Protein AF-A0A2H1KGL6-F1 (afdb_monomer_lite)

Sequence (116 aa):
MTEQPGESVKRATKVSHEAKALSEAQLSRTHPSDIPPLAHEIAATLDSLKQVTAQLSWWHSRAVNGSDYAPDEGANLGIEDAAAQLLAASRFVSAARDAVAAAETATRTVRWKRRH

Radius of gyration: 19.2 Å; chains: 1; bounding box: 35×25×65 Å

Foldseek 3Di:
DDDDPCPVVVVVVVVVVVVVVVVPDPCVPDDLVCLLVVLVVLLVVLLVLLVVLQVQLVVLVVCVVVNPHHDDPPCNVVSNVSSVVSNVSSVVSNVVSVVSVVVSVVSVVDDDDDDD

pLDDT: mean 89.16, std 10.55, range [37.84, 98.19]

Structure (mmCIF, N/CA/C/O backbone):
data_AF-A0A2H1KGL6-F1
#
_entry.id   AF-A0A2H1KGL6-F1
#
loop_
_atom_site.group_PDB
_atom_site.id
_atom_site.type_symbol
_atom_site.label_atom_id
_atom_site.label_alt_id
_atom_site.label_comp_id
_atom_site.label_asym_id
_atom_site.label_entity_id
_atom_site.label_seq_id
_atom_site.pdbx_PDB_ins_code
_atom_site.Cartn_x
_atom_site.Cartn_y
_atom_site.Cartn_z
_atom_site.occupancy
_atom_site.B_iso_or_equiv
_atom_site.auth_seq_id
_atom_site.auth_comp_id
_atom_site.auth_asym_id
_atom_site.auth_atom_id
_atom_site.pdbx_PDB_model_num
ATOM 1 N N . MET A 1 1 ? -10.974 11.631 -20.481 1.00 37.84 1 MET A N 1
ATOM 2 C CA . MET A 1 1 ? -10.186 12.725 -19.879 1.00 37.84 1 MET A CA 1
ATOM 3 C C . MET A 1 1 ? -8.769 12.209 -19.741 1.00 37.84 1 MET A C 1
ATOM 5 O O . MET A 1 1 ? -8.550 11.318 -18.935 1.00 37.84 1 MET A O 1
ATOM 9 N N . THR A 1 2 ? -7.853 12.644 -20.598 1.00 52.22 2 THR A N 1
ATOM 10 C CA . THR A 1 2 ? -6.423 12.340 -20.472 1.00 52.22 2 THR A CA 1
ATOM 11 C C . THR A 1 2 ? -5.861 13.230 -19.361 1.00 52.22 2 THR A C 1
ATOM 13 O O . THR A 1 2 ? -5.957 14.452 -19.469 1.00 52.22 2 THR A O 1
ATOM 16 N N . GLU A 1 3 ? -5.374 12.636 -18.263 1.00 57.69 3 GLU A N 1
ATOM 17 C CA . GLU A 1 3 ? -4.677 13.369 -17.190 1.00 57.69 3 GLU A CA 1
ATOM 18 C C . GLU A 1 3 ? -3.543 14.209 -17.792 1.00 57.69 3 GLU A C 1
ATOM 20 O O . GLU A 1 3 ? -2.833 13.758 -18.696 1.00 57.69 3 GLU A O 1
ATOM 25 N N . GLN A 1 4 ? -3.365 15.439 -17.305 1.00 61.53 4 GLN A N 1
ATOM 26 C CA . GLN A 1 4 ? -2.243 16.262 -17.749 1.00 61.53 4 GLN A CA 1
ATOM 27 C C . GLN A 1 4 ? -0.919 15.671 -17.232 1.00 61.53 4 GLN A C 1
ATOM 29 O O . GLN A 1 4 ? -0.867 15.216 -16.083 1.00 61.53 4 GLN A O 1
ATOM 34 N N . PRO A 1 5 ? 0.173 15.719 -18.023 1.00 61.78 5 PRO A N 1
ATOM 35 C CA . PRO A 1 5 ? 1.490 15.273 -17.577 1.00 61.78 5 PRO A CA 1
ATOM 36 C C . PRO A 1 5 ? 1.852 15.891 -16.216 1.00 61.78 5 PRO A C 1
ATOM 38 O O . PRO A 1 5 ? 1.870 17.111 -16.055 1.00 61.78 5 PRO A O 1
ATOM 41 N N . GLY A 1 6 ? 2.105 15.042 -15.217 1.00 77.50 6 GLY A N 1
ATOM 42 C CA . GLY A 1 6 ? 2.475 15.452 -13.857 1.00 77.50 6 GLY A CA 1
ATOM 43 C C . GLY A 1 6 ? 1.321 15.601 -12.855 1.00 77.50 6 GLY A C 1
ATOM 44 O O . GLY A 1 6 ? 1.586 15.818 -11.671 1.00 77.50 6 GLY A O 1
ATOM 45 N N . GLU A 1 7 ? 0.057 15.449 -13.260 1.00 88.19 7 GLU A N 1
ATOM 46 C CA . GLU A 1 7 ? -1.075 15.452 -12.321 1.00 88.19 7 GLU A CA 1
ATOM 47 C C . GLU A 1 7 ? -1.020 14.254 -11.358 1.00 88.19 7 GLU A C 1
ATOM 49 O O . GLU A 1 7 ? -1.131 14.431 -10.140 1.00 88.19 7 GLU A O 1
ATOM 54 N N . SER A 1 8 ? -0.741 13.056 -11.875 1.00 88.75 8 SER A N 1
ATOM 55 C CA . SER A 1 8 ? -0.628 11.830 -11.077 1.00 88.75 8 SER A CA 1
ATOM 56 C C . SER A 1 8 ? 0.539 11.909 -10.078 1.00 88.75 8 SER A C 1
ATOM 58 O O . SER A 1 8 ? 0.403 11.488 -8.930 1.00 88.75 8 SER A O 1
ATOM 60 N N . VAL A 1 9 ? 1.654 12.552 -10.456 1.00 92.25 9 VAL A N 1
ATOM 61 C CA . VAL A 1 9 ? 2.789 12.813 -9.547 1.00 92.25 9 VAL A CA 1
ATOM 62 C C . VAL A 1 9 ? 2.374 13.752 -8.414 1.00 92.25 9 VAL A C 1
ATOM 64 O O . VAL A 1 9 ? 2.617 13.443 -7.250 1.00 92.25 9 VAL A O 1
ATOM 67 N N . LYS A 1 10 ? 1.678 14.858 -8.714 1.00 93.88 10 LYS A N 1
ATOM 68 C CA . LYS A 1 10 ? 1.163 15.776 -7.679 1.00 93.88 10 LYS A CA 1
ATOM 69 C C . LYS A 1 10 ? 0.220 15.065 -6.704 1.00 93.88 10 LYS A C 1
ATOM 71 O O . LYS A 1 10 ? 0.261 15.345 -5.506 1.00 93.88 10 LYS A O 1
ATOM 76 N N . ARG A 1 11 ? -0.627 14.153 -7.194 1.00 93.75 11 ARG A N 1
ATOM 77 C CA . ARG A 1 11 ? -1.505 13.322 -6.351 1.00 93.75 11 ARG A CA 1
ATOM 78 C C . ARG A 1 11 ? -0.687 12.395 -5.449 1.00 93.75 11 ARG A C 1
ATOM 80 O O . ARG A 1 11 ? -0.924 12.384 -4.245 1.00 93.75 11 ARG A O 1
ATOM 87 N N . ALA A 1 12 ? 0.313 11.703 -5.995 1.00 93.12 12 ALA A N 1
ATOM 88 C CA . ALA A 1 12 ? 1.206 10.841 -5.219 1.00 93.12 12 ALA A CA 1
ATOM 89 C C . ALA A 1 12 ? 1.967 11.615 -4.127 1.00 93.12 12 ALA A C 1
ATOM 91 O O . ALA A 1 12 ? 2.046 11.154 -2.989 1.00 93.12 12 ALA A O 1
ATOM 92 N N . THR A 1 13 ? 2.452 12.828 -4.423 1.00 94.38 13 THR A N 1
ATOM 93 C CA . THR A 1 13 ? 3.091 13.702 -3.424 1.00 94.38 13 THR A CA 1
ATOM 94 C C . THR A 1 13 ? 2.151 14.029 -2.265 1.00 94.38 13 THR A C 1
ATOM 96 O O . THR A 1 13 ? 2.566 13.964 -1.110 1.00 94.38 13 THR A O 1
ATOM 99 N N . LYS A 1 14 ? 0.879 14.339 -2.546 1.00 95.38 14 LYS A N 1
ATOM 100 C CA . LYS A 1 14 ? -0.118 14.598 -1.496 1.00 95.38 14 LYS A CA 1
ATOM 101 C C . LYS A 1 14 ? -0.365 13.364 -0.632 1.00 95.38 14 LYS A C 1
ATOM 103 O O . LYS A 1 14 ? -0.342 13.479 0.586 1.00 95.38 14 LYS A O 1
ATOM 108 N N . VAL A 1 15 ? -0.527 12.187 -1.240 1.00 94.38 15 VAL A N 1
ATOM 109 C CA . VAL A 1 15 ? -0.688 10.926 -0.493 1.00 94.38 15 VAL A CA 1
ATOM 110 C C . VAL A 1 15 ? 0.513 10.679 0.419 1.00 94.38 15 VAL A C 1
ATOM 112 O O . VAL A 1 15 ? 0.339 10.376 1.595 1.00 94.38 15 VAL A O 1
ATOM 115 N N . SER A 1 16 ? 1.734 10.868 -0.091 1.00 95.00 16 SER A N 1
ATOM 116 C CA . SER A 1 16 ? 2.951 10.726 0.714 1.00 95.00 16 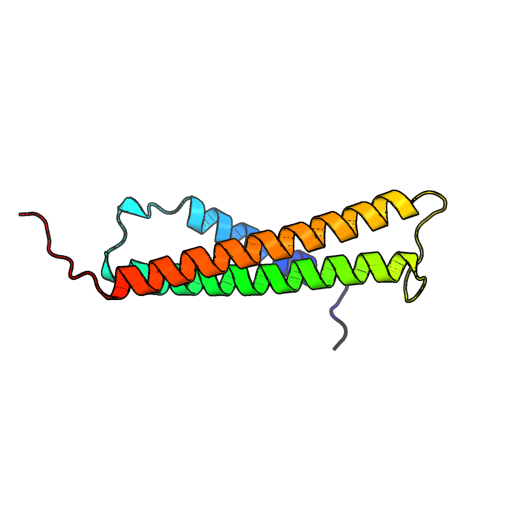SER A CA 1
ATOM 117 C C . SER A 1 16 ? 3.008 11.720 1.876 1.00 95.00 16 SER A C 1
ATOM 119 O O . SER A 1 16 ? 3.492 11.359 2.947 1.00 95.00 16 SER A O 1
ATOM 121 N N . HIS A 1 17 ? 2.544 12.955 1.676 1.00 96.44 17 HIS A N 1
ATOM 122 C CA . HIS A 1 17 ? 2.502 13.977 2.718 1.00 96.44 17 HIS A CA 1
ATOM 123 C C . HIS A 1 17 ? 1.529 13.598 3.842 1.00 96.44 17 HIS A C 1
ATOM 125 O O . HIS A 1 17 ? 1.921 13.588 5.007 1.00 96.44 17 HIS A O 1
ATOM 131 N N . GLU A 1 18 ? 0.298 13.212 3.501 1.00 95.75 18 GLU A N 1
ATOM 132 C CA . GLU A 1 18 ? -0.709 12.815 4.492 1.00 95.75 18 GLU A CA 1
ATOM 133 C C . GLU A 1 18 ? -0.320 11.527 5.227 1.00 95.75 18 GLU A C 1
ATOM 135 O O . GLU A 1 18 ? -0.453 11.442 6.446 1.00 95.75 18 GLU A O 1
ATOM 140 N N . ALA A 1 19 ? 0.240 10.539 4.519 1.00 93.88 19 ALA A N 1
ATOM 141 C CA . ALA A 1 19 ? 0.744 9.317 5.144 1.00 93.88 19 ALA A CA 1
ATOM 142 C C . ALA A 1 19 ? 1.870 9.616 6.147 1.00 93.88 19 ALA A C 1
ATOM 144 O O . ALA A 1 19 ? 1.903 9.037 7.234 1.00 93.88 19 ALA A O 1
ATOM 145 N N . LYS A 1 20 ? 2.766 10.555 5.812 1.00 94.81 20 LYS A N 1
ATOM 146 C CA . LYS A 1 20 ? 3.814 11.014 6.726 1.00 94.81 20 LYS A CA 1
ATOM 147 C C . LYS A 1 20 ? 3.214 11.702 7.951 1.00 94.81 20 LYS A C 1
ATOM 149 O O . LYS A 1 20 ? 3.554 11.320 9.068 1.00 94.81 20 LYS A O 1
ATOM 154 N N . ALA A 1 21 ? 2.291 12.642 7.755 1.00 95.00 21 ALA A N 1
ATOM 155 C CA . ALA A 1 21 ? 1.614 13.325 8.855 1.00 95.00 21 ALA A CA 1
ATOM 156 C C . ALA A 1 21 ? 0.902 12.332 9.792 1.00 95.00 21 ALA A C 1
ATOM 158 O O . ALA A 1 21 ? 1.012 12.442 11.012 1.00 95.00 21 ALA A O 1
ATOM 159 N N . LEU A 1 22 ? 0.241 11.310 9.235 1.00 92.94 22 LEU A N 1
ATOM 160 C CA . LEU A 1 22 ? -0.388 10.246 10.018 1.00 92.94 22 LEU A CA 1
ATOM 161 C C . LEU A 1 22 ? 0.639 9.392 10.776 1.00 92.94 22 LEU A C 1
ATOM 163 O O . LEU A 1 22 ? 0.396 9.029 11.924 1.00 92.94 22 LEU A O 1
ATOM 167 N N . SER A 1 23 ? 1.791 9.087 10.172 1.00 92.38 23 SER A N 1
ATOM 168 C CA . SER A 1 23 ? 2.861 8.321 10.831 1.00 92.38 23 SER A CA 1
ATOM 169 C C . SER A 1 23 ? 3.499 9.063 12.012 1.00 92.38 23 SER A C 1
ATOM 171 O O . SER A 1 23 ? 3.957 8.436 12.965 1.00 92.38 23 SER A O 1
ATOM 173 N N . GLU A 1 24 ? 3.495 10.396 11.964 1.00 92.62 24 GLU A N 1
ATOM 174 C CA . GLU A 1 24 ? 3.989 11.278 13.025 1.00 92.62 24 GLU A CA 1
ATOM 175 C C . GLU A 1 24 ? 2.909 11.576 14.084 1.00 92.62 24 GLU A C 1
ATOM 177 O O . GLU A 1 24 ? 3.210 12.115 15.154 1.00 92.62 24 GLU A O 1
ATOM 182 N N . ALA A 1 25 ? 1.650 11.202 13.827 1.00 90.12 25 ALA A N 1
ATOM 183 C CA . ALA A 1 25 ? 0.558 11.381 14.771 1.00 90.12 25 ALA A CA 1
ATOM 184 C C . ALA A 1 25 ? 0.736 10.481 16.005 1.00 90.12 25 ALA A C 1
ATOM 186 O O . ALA A 1 25 ? 1.095 9.305 15.921 1.00 90.12 25 ALA A O 1
ATOM 187 N N . GLN A 1 26 ? 0.427 11.013 17.190 1.00 84.06 26 GLN A N 1
ATOM 188 C CA . GLN A 1 26 ? 0.571 10.275 18.445 1.00 84.06 26 GLN A CA 1
ATOM 189 C C . GLN A 1 26 ? -0.612 9.323 18.690 1.00 84.06 26 GLN A C 1
ATOM 191 O O . GLN A 1 26 ? -1.428 9.535 19.588 1.00 84.06 26 GLN A O 1
ATOM 196 N N . LEU A 1 27 ? -0.680 8.244 17.903 1.00 85.81 27 LEU A N 1
ATOM 197 C CA . LEU A 1 27 ? -1.788 7.277 17.910 1.00 85.81 27 LEU A CA 1
ATOM 198 C C . LEU A 1 27 ? -1.993 6.560 19.256 1.00 85.81 27 LEU A C 1
ATOM 200 O O . LEU A 1 27 ? -3.071 6.042 19.531 1.00 85.81 27 LEU A O 1
ATOM 204 N N . SER A 1 28 ? -0.995 6.574 20.146 1.00 83.75 28 SER A N 1
ATOM 205 C CA . SER A 1 28 ? -1.120 6.050 21.514 1.00 83.75 28 SER A CA 1
ATOM 206 C C . SER A 1 28 ? -2.109 6.826 22.392 1.00 83.75 28 SER A C 1
ATOM 208 O O . SER A 1 28 ? -2.508 6.332 23.445 1.00 83.75 28 SER A O 1
ATOM 210 N N . ARG A 1 29 ? -2.502 8.036 21.978 1.00 83.88 29 ARG A N 1
ATOM 211 C CA . ARG A 1 29 ? -3.500 8.876 22.658 1.00 83.88 29 ARG A CA 1
ATOM 212 C C . ARG A 1 29 ? -4.868 8.852 21.974 1.00 83.88 29 ARG A C 1
ATOM 214 O O . ARG A 1 29 ? -5.782 9.523 22.449 1.00 83.88 29 ARG A O 1
ATOM 221 N N . THR A 1 30 ? -5.013 8.106 20.881 1.00 87.81 30 THR A N 1
ATOM 222 C CA . THR A 1 30 ? -6.271 7.996 20.141 1.00 87.81 30 THR A CA 1
ATOM 223 C C . THR A 1 30 ? -7.333 7.317 20.999 1.00 87.81 30 THR A C 1
ATOM 225 O O . THR A 1 30 ? -7.062 6.329 21.688 1.00 87.81 30 THR A O 1
ATOM 228 N N . HIS A 1 31 ? -8.556 7.850 20.978 1.00 88.75 31 HIS A N 1
ATOM 229 C CA . HIS A 1 31 ? -9.649 7.236 21.714 1.00 88.75 31 HIS A CA 1
ATOM 230 C C . HIS A 1 31 ? -9.979 5.867 21.088 1.00 88.75 31 HIS A C 1
ATOM 232 O O . HIS A 1 31 ? -10.031 5.758 19.863 1.00 88.75 31 HIS A O 1
ATOM 238 N N . PRO A 1 32 ? -10.237 4.805 21.876 1.00 89.31 32 PRO A N 1
ATOM 239 C CA . PRO A 1 32 ? -10.450 3.471 21.314 1.00 89.31 32 PRO A CA 1
ATOM 240 C C . PRO A 1 32 ? -11.594 3.362 20.290 1.00 89.31 32 PRO A C 1
ATOM 242 O O . PRO A 1 32 ? -11.553 2.481 19.435 1.00 89.31 32 PRO A O 1
ATOM 245 N N . SER A 1 33 ? -12.597 4.250 20.347 1.00 88.38 33 SER A N 1
ATOM 246 C CA . SER A 1 33 ? -13.682 4.313 19.348 1.00 88.38 33 SER A CA 1
ATOM 247 C C . SER A 1 33 ? -13.217 4.708 17.951 1.00 88.38 33 SER A C 1
ATOM 249 O O . SER A 1 33 ? -13.902 4.394 16.983 1.00 88.38 33 SER A O 1
ATOM 251 N N . ASP A 1 34 ? -12.081 5.391 17.847 1.00 90.25 34 ASP A N 1
ATOM 252 C CA . ASP A 1 34 ? -11.592 5.956 16.590 1.00 90.25 34 ASP A CA 1
ATOM 253 C C . ASP A 1 34 ? -10.677 4.962 15.860 1.00 90.25 34 ASP A C 1
ATOM 255 O O . ASP A 1 34 ? -10.365 5.141 14.684 1.00 90.25 34 ASP A O 1
ATOM 259 N N . ILE A 1 35 ? -10.284 3.872 16.533 1.00 90.50 35 ILE A N 1
ATOM 260 C CA . ILE A 1 35 ? -9.402 2.841 15.980 1.00 90.50 35 ILE A CA 1
ATOM 261 C C . ILE A 1 35 ? -10.060 2.067 14.827 1.00 90.50 35 ILE A C 1
ATOM 263 O O . ILE A 1 35 ? -9.399 1.925 13.798 1.00 90.50 35 ILE A O 1
ATOM 267 N N . PRO A 1 36 ? -11.322 1.586 14.911 1.00 91.50 36 PRO A N 1
ATOM 268 C CA . PRO A 1 36 ? -11.933 0.895 13.776 1.00 91.50 36 PRO A CA 1
ATOM 269 C C . PRO A 1 36 ? -12.098 1.785 12.529 1.00 91.50 36 PRO A C 1
ATOM 271 O O . PRO A 1 36 ? -11.702 1.333 11.457 1.00 91.50 36 PRO A O 1
ATOM 274 N N . PRO A 1 37 ? -12.588 3.043 12.621 1.00 92.50 37 PRO A N 1
ATOM 275 C CA . PRO A 1 37 ? -12.584 3.963 11.481 1.00 92.50 37 PRO A CA 1
ATOM 276 C C . PRO A 1 37 ? -11.183 4.219 10.914 1.00 92.50 37 PRO A C 1
ATOM 278 O O . PRO A 1 37 ? -11.001 4.196 9.702 1.00 92.50 37 PRO A O 1
ATOM 281 N N . LEU A 1 38 ? -10.170 4.399 11.768 1.00 93.19 38 LEU A N 1
ATOM 282 C CA . LEU A 1 38 ? -8.792 4.582 11.310 1.00 93.19 38 LEU A CA 1
ATOM 283 C C . LEU A 1 38 ? -8.272 3.350 10.549 1.00 93.19 38 LEU A C 1
ATOM 285 O O . LEU A 1 38 ? -7.674 3.487 9.484 1.00 93.19 38 LEU A O 1
ATOM 289 N N . ALA A 1 39 ? -8.517 2.144 11.068 1.00 94.38 39 ALA A N 1
ATOM 290 C CA . ALA A 1 39 ? -8.140 0.901 10.399 1.00 94.38 39 ALA A CA 1
ATOM 291 C C . ALA A 1 39 ? -8.864 0.737 9.050 1.00 94.38 39 ALA A C 1
ATOM 293 O O . ALA A 1 39 ? -8.241 0.320 8.074 1.00 94.38 39 ALA A O 1
ATOM 294 N N . HIS A 1 40 ? -10.139 1.129 8.977 1.00 95.38 40 HIS A N 1
ATOM 295 C CA . HIS A 1 40 ? -10.916 1.128 7.740 1.0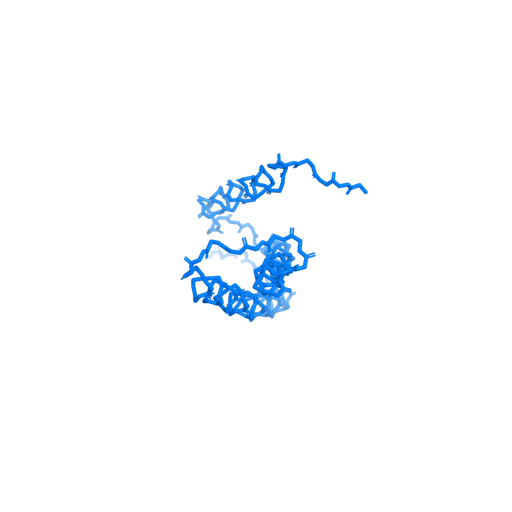0 95.38 40 HIS A CA 1
ATOM 296 C C . HIS A 1 40 ? -10.269 1.994 6.648 1.00 95.38 40 HIS A C 1
ATOM 298 O O . HIS A 1 40 ? -10.019 1.518 5.539 1.00 95.38 40 HIS A O 1
ATOM 304 N N . GLU A 1 41 ? -9.934 3.245 6.976 1.00 96.06 41 GLU A N 1
ATOM 305 C CA . GLU A 1 41 ? -9.313 4.185 6.033 1.00 96.06 41 GLU A CA 1
ATOM 306 C C . GLU A 1 41 ? -7.915 3.730 5.590 1.00 96.06 41 GLU A C 1
ATOM 308 O O . GLU A 1 41 ? -7.546 3.854 4.417 1.00 96.06 41 GLU A O 1
ATOM 313 N N . ILE A 1 42 ? -7.138 3.124 6.495 1.00 96.06 42 ILE A N 1
ATOM 314 C CA . ILE A 1 42 ? -5.843 2.524 6.146 1.00 96.06 42 ILE A CA 1
ATOM 315 C C . ILE A 1 42 ? -6.041 1.360 5.165 1.00 96.06 42 ILE A C 1
ATOM 317 O O . ILE A 1 42 ? -5.331 1.282 4.161 1.00 96.06 42 ILE A O 1
ATOM 321 N N . ALA A 1 43 ? -7.014 0.474 5.400 1.00 96.44 43 ALA A N 1
ATOM 322 C CA . ALA A 1 43 ? -7.303 -0.635 4.490 1.00 96.44 43 ALA A CA 1
ATOM 323 C C . ALA A 1 43 ? -7.746 -0.146 3.099 1.00 96.44 43 ALA A C 1
ATOM 325 O O . ALA A 1 43 ? -7.303 -0.696 2.087 1.00 96.44 43 ALA A O 1
ATOM 326 N N . ALA A 1 44 ? -8.573 0.902 3.031 1.00 96.00 44 ALA A N 1
ATOM 327 C CA . ALA A 1 44 ? -8.994 1.522 1.773 1.00 96.00 44 ALA A CA 1
ATOM 328 C C . ALA A 1 44 ? -7.819 2.182 1.024 1.00 96.00 44 ALA A C 1
ATOM 330 O O . ALA A 1 44 ? -7.680 2.037 -0.196 1.00 96.00 44 ALA A O 1
ATOM 331 N N . THR A 1 45 ? -6.924 2.847 1.761 1.00 96.38 45 THR A N 1
ATOM 332 C CA . THR A 1 45 ? -5.693 3.431 1.208 1.00 96.38 45 THR A CA 1
ATOM 333 C C . THR A 1 45 ? -4.795 2.350 0.608 1.00 96.38 45 THR A C 1
ATOM 335 O O . THR A 1 45 ? -4.333 2.488 -0.525 1.00 96.38 45 THR A O 1
ATOM 338 N N . LEU A 1 46 ? -4.586 1.242 1.325 1.00 97.31 46 LEU A N 1
ATOM 339 C CA . LEU A 1 46 ? -3.806 0.109 0.826 1.00 97.31 46 LEU A CA 1
ATOM 340 C C . LEU A 1 46 ? -4.438 -0.500 -0.435 1.00 97.31 46 LEU A C 1
ATOM 342 O O . LEU A 1 46 ? -3.722 -0.756 -1.399 1.00 97.31 46 LEU A O 1
ATOM 346 N N . ASP A 1 47 ? -5.763 -0.666 -0.501 1.00 96.50 47 ASP A N 1
ATOM 347 C CA . ASP A 1 47 ? -6.404 -1.174 -1.725 1.00 96.50 47 ASP A CA 1
ATOM 348 C C . ASP A 1 47 ? -6.193 -0.241 -2.930 1.00 96.50 47 ASP A C 1
ATOM 350 O O . ASP A 1 47 ? -5.906 -0.702 -4.036 1.00 96.50 47 ASP A O 1
ATOM 354 N N . SER A 1 48 ? -6.224 1.074 -2.710 1.00 96.12 48 SER A N 1
ATOM 355 C CA . SER A 1 48 ? -5.913 2.055 -3.756 1.00 96.12 48 SER A CA 1
ATOM 356 C C . SER A 1 48 ? -4.452 1.947 -4.216 1.00 96.12 48 SER A C 1
ATOM 358 O O . SER A 1 48 ? -4.173 1.922 -5.416 1.00 96.12 48 SER A O 1
ATOM 360 N N . LEU A 1 49 ? -3.501 1.801 -3.285 1.00 96.25 49 LEU A N 1
ATOM 361 C CA . LEU A 1 49 ? -2.079 1.617 -3.607 1.00 96.25 49 LEU A CA 1
ATOM 362 C C . LEU A 1 49 ? -1.803 0.290 -4.336 1.00 96.25 49 LEU A C 1
ATOM 364 O O . LEU A 1 49 ? -0.953 0.247 -5.230 1.00 96.25 49 LEU A O 1
ATOM 368 N N . LYS A 1 50 ? -2.551 -0.777 -4.022 1.00 97.19 50 LYS A N 1
ATOM 369 C CA . LYS A 1 50 ? -2.520 -2.049 -4.765 1.00 97.19 50 LYS A CA 1
ATOM 370 C C . LYS A 1 50 ? -2.866 -1.829 -6.236 1.00 97.19 50 LYS A C 1
ATOM 372 O O . LYS A 1 50 ? -2.183 -2.363 -7.111 1.00 97.19 50 LYS A O 1
ATOM 377 N N . GLN A 1 51 ? -3.915 -1.052 -6.508 1.00 95.69 51 GLN A N 1
ATOM 378 C CA . GLN A 1 51 ? -4.357 -0.761 -7.873 1.00 95.69 51 GLN A CA 1
ATOM 379 C C . GLN A 1 51 ? -3.324 0.082 -8.628 1.00 95.69 51 GLN A C 1
ATOM 381 O O . GLN A 1 51 ? -2.956 -0.277 -9.744 1.00 95.69 51 GLN A O 1
ATOM 386 N N . VAL A 1 52 ? -2.796 1.142 -8.007 1.00 96.00 52 VAL A N 1
ATOM 387 C CA . VAL A 1 52 ? -1.781 2.015 -8.626 1.00 96.00 52 VAL A CA 1
ATOM 388 C C . VAL A 1 52 ? -0.514 1.233 -8.984 1.00 96.00 52 VAL A C 1
ATOM 390 O O . VAL A 1 52 ? -0.022 1.327 -10.106 1.00 96.00 52 VAL A O 1
ATOM 393 N N . THR A 1 53 ? 0.002 0.412 -8.068 1.00 97.19 53 THR A N 1
ATOM 394 C CA . THR A 1 53 ? 1.209 -0.399 -8.321 1.00 97.19 53 THR A CA 1
ATOM 395 C C . THR A 1 53 ? 0.990 -1.447 -9.417 1.00 97.19 53 THR A C 1
ATOM 397 O O . THR A 1 53 ? 1.858 -1.626 -10.271 1.00 97.19 53 THR A O 1
ATOM 400 N N . ALA A 1 54 ? -0.189 -2.077 -9.475 1.00 96.56 54 ALA A N 1
ATOM 401 C CA . ALA A 1 54 ? -0.546 -2.989 -10.564 1.00 96.56 54 ALA A CA 1
ATOM 402 C C . ALA A 1 54 ? -0.645 -2.274 -11.924 1.00 96.56 54 ALA A C 1
ATOM 404 O O . ALA A 1 54 ? -0.152 -2.789 -12.927 1.00 96.56 54 ALA A O 1
ATOM 405 N N . GLN A 1 55 ? -1.239 -1.078 -11.961 1.00 94.94 55 GLN A N 1
ATOM 406 C CA . GLN A 1 55 ? -1.333 -0.266 -13.178 1.00 94.94 55 GLN A CA 1
ATOM 407 C C . GLN A 1 55 ? 0.048 0.152 -13.691 1.00 94.94 55 GLN A C 1
ATOM 409 O O . GLN A 1 55 ? 0.306 0.047 -14.888 1.00 94.94 55 GLN A O 1
ATOM 414 N N . LEU A 1 56 ? 0.957 0.560 -12.800 1.00 94.19 56 LEU A N 1
ATOM 415 C CA . LEU A 1 56 ? 2.331 0.905 -13.176 1.00 94.19 56 LEU A CA 1
ATOM 416 C C . LEU A 1 56 ? 3.110 -0.316 -13.687 1.00 94.19 56 LEU A C 1
ATOM 418 O O . LEU A 1 56 ? 3.805 -0.217 -14.695 1.00 94.19 56 LEU A O 1
ATOM 422 N N . SER A 1 57 ? 2.956 -1.483 -13.050 1.00 95.19 57 SER A N 1
ATOM 423 C CA . SER A 1 57 ? 3.557 -2.738 -13.528 1.00 95.19 57 SER A CA 1
ATOM 424 C C . SER A 1 57 ? 3.097 -3.086 -14.948 1.00 95.19 57 SER A C 1
ATOM 426 O O . SER A 1 57 ? 3.904 -3.400 -15.831 1.00 95.19 57 SER A O 1
ATOM 428 N N . TRP A 1 58 ? 1.789 -2.973 -15.188 1.00 92.94 58 TRP A N 1
ATOM 429 C CA . TRP A 1 58 ? 1.196 -3.202 -16.500 1.00 92.94 58 TRP A CA 1
ATOM 430 C C . TRP A 1 58 ? 1.697 -2.196 -17.537 1.00 92.94 58 TRP A C 1
ATOM 432 O O . TRP A 1 58 ? 2.032 -2.588 -18.654 1.00 92.94 58 TRP A O 1
ATOM 442 N N . TRP A 1 59 ? 1.808 -0.920 -17.162 1.00 91.69 59 TRP A N 1
ATOM 443 C CA . TRP A 1 59 ? 2.351 0.124 -18.027 1.00 91.69 59 TRP A CA 1
ATOM 444 C C . TRP A 1 59 ? 3.800 -0.174 -18.445 1.00 91.69 59 TRP A C 1
ATOM 446 O O . TRP A 1 59 ? 4.095 -0.170 -19.639 1.00 91.69 59 TRP A O 1
ATOM 456 N N . HIS A 1 60 ? 4.679 -0.543 -17.504 1.00 90.81 60 HIS A N 1
ATOM 457 C CA . HIS A 1 60 ? 6.061 -0.933 -17.820 1.00 90.81 60 HIS A CA 1
ATOM 458 C C . HIS A 1 60 ? 6.114 -2.149 -18.753 1.00 90.81 60 HIS A C 1
ATOM 460 O O . HIS A 1 60 ? 6.808 -2.128 -19.767 1.00 90.81 60 HIS A O 1
ATOM 466 N N . SER A 1 61 ? 5.312 -3.179 -18.472 1.00 88.31 61 SER A N 1
ATOM 467 C CA . SER A 1 61 ? 5.235 -4.382 -19.316 1.00 88.31 61 SER A CA 1
ATOM 468 C C . SER A 1 61 ? 4.789 -4.058 -20.748 1.00 88.31 61 SER A C 1
ATOM 470 O O . SER A 1 61 ? 5.205 -4.699 -21.712 1.00 88.31 61 SER A O 1
ATOM 472 N N . ARG A 1 62 ? 3.935 -3.046 -20.916 1.00 86.31 62 ARG A N 1
ATOM 473 C CA . ARG A 1 62 ? 3.449 -2.584 -22.221 1.00 86.31 62 ARG A CA 1
ATOM 474 C C . ARG A 1 62 ? 4.438 -1.728 -22.997 1.00 86.31 62 ARG A C 1
ATOM 476 O O . ARG A 1 62 ? 4.365 -1.738 -24.229 1.00 86.31 62 ARG A O 1
ATOM 483 N N . ALA A 1 63 ? 5.343 -1.036 -22.307 1.00 82.19 63 ALA A N 1
ATOM 484 C CA . ALA A 1 63 ? 6.419 -0.277 -22.934 1.00 82.19 63 ALA A CA 1
ATOM 485 C C . ALA A 1 63 ? 7.425 -1.205 -23.641 1.00 82.19 63 ALA A C 1
ATOM 487 O O . ALA A 1 63 ? 7.820 -0.945 -24.772 1.00 82.19 63 ALA A O 1
ATOM 488 N N . VAL A 1 64 ? 7.758 -2.356 -23.040 1.00 75.06 64 VAL A N 1
ATOM 489 C CA . VAL A 1 64 ? 8.608 -3.381 -23.690 1.00 75.06 64 VAL A CA 1
ATOM 490 C C . VAL A 1 64 ? 7.949 -3.931 -24.959 1.00 75.06 64 VAL A C 1
ATOM 492 O O . VAL A 1 64 ? 8.607 -4.152 -25.969 1.00 75.06 64 VAL A O 1
ATOM 495 N N . ASN A 1 65 ? 6.624 -4.096 -24.929 1.00 72.00 65 ASN A N 1
ATOM 496 C CA . ASN A 1 65 ? 5.839 -4.603 -26.056 1.00 72.00 65 ASN A CA 1
ATOM 497 C C . ASN A 1 65 ? 5.492 -3.524 -27.108 1.00 72.00 65 ASN A C 1
ATOM 499 O O . ASN A 1 65 ? 4.708 -3.794 -28.016 1.00 72.00 65 ASN A O 1
ATOM 503 N N . GLY A 1 66 ? 6.045 -2.307 -26.989 1.00 60.91 66 GLY A N 1
ATOM 504 C CA . GLY A 1 66 ? 5.975 -1.257 -28.013 1.00 60.91 66 GLY A CA 1
ATOM 505 C C . GLY A 1 66 ? 4.598 -0.626 -28.222 1.00 60.91 66 GLY A C 1
ATOM 506 O O . GLY A 1 66 ? 4.326 -0.102 -29.298 1.00 60.91 66 GLY A O 1
ATOM 507 N N . SER A 1 67 ? 3.706 -0.693 -27.229 1.00 67.19 67 SER A N 1
ATOM 508 C CA . SER A 1 67 ? 2.303 -0.308 -27.448 1.00 67.19 67 SER A CA 1
ATOM 509 C C . SER A 1 67 ? 2.000 1.195 -27.352 1.00 67.19 67 SER A C 1
ATOM 511 O O . SER A 1 67 ? 0.977 1.590 -27.892 1.00 67.19 67 SER A O 1
ATOM 513 N N . ASP A 1 68 ? 2.883 2.016 -26.760 1.00 68.50 68 ASP A N 1
ATOM 514 C CA . ASP A 1 68 ? 2.745 3.492 -26.691 1.00 68.50 68 ASP A CA 1
ATOM 515 C C . ASP A 1 68 ? 4.101 4.227 -26.538 1.00 68.50 68 ASP A C 1
ATOM 517 O O . ASP A 1 68 ? 4.291 5.316 -27.075 1.00 68.50 68 ASP A O 1
ATOM 521 N N . TYR A 1 69 ? 5.062 3.620 -25.830 1.00 75.50 69 TYR A N 1
ATOM 522 C CA . TYR A 1 69 ? 6.441 4.096 -25.646 1.00 75.50 69 TYR A CA 1
ATOM 523 C C . TYR A 1 69 ? 7.396 2.908 -25.760 1.00 75.50 69 TYR A C 1
ATOM 525 O O . TYR A 1 69 ? 7.028 1.813 -25.342 1.00 75.50 69 TYR A O 1
ATOM 533 N N . ALA A 1 70 ? 8.602 3.116 -26.292 1.00 81.31 70 ALA A N 1
ATOM 534 C CA . ALA A 1 70 ? 9.641 2.091 -26.365 1.00 81.31 70 ALA A CA 1
ATOM 535 C C . ALA A 1 70 ? 10.842 2.478 -25.480 1.00 81.31 70 ALA A C 1
ATOM 537 O O . ALA A 1 70 ? 11.190 3.661 -25.440 1.00 81.31 70 ALA A O 1
ATOM 538 N N . PRO A 1 71 ? 11.465 1.522 -24.769 1.00 83.31 71 PRO A N 1
ATOM 539 C CA . PRO A 1 71 ? 12.748 1.744 -24.104 1.00 83.31 71 PRO A CA 1
ATOM 540 C C . PRO A 1 71 ? 13.857 2.145 -25.077 1.00 83.31 71 PRO A C 1
ATOM 542 O O . PRO A 1 71 ? 13.876 1.701 -26.226 1.00 83.31 71 PRO A O 1
ATOM 545 N N . ASP A 1 72 ? 14.839 2.882 -24.557 1.00 85.69 72 ASP A N 1
ATOM 546 C CA . ASP A 1 72 ? 16.147 3.011 -25.198 1.00 85.69 72 ASP A CA 1
ATOM 547 C C . ASP A 1 72 ? 16.815 1.631 -25.351 1.00 85.69 72 ASP A C 1
ATOM 549 O O . ASP A 1 72 ? 16.552 0.690 -24.589 1.00 85.69 72 ASP A O 1
ATOM 553 N N . GLU A 1 73 ? 17.712 1.505 -26.329 1.00 83.12 73 GLU A N 1
ATOM 554 C CA . GLU A 1 73 ? 18.442 0.261 -26.573 1.00 83.12 73 GLU A CA 1
ATOM 555 C C . GLU A 1 73 ? 19.171 -0.211 -25.301 1.00 83.12 73 GLU A C 1
ATOM 557 O O . GLU A 1 73 ? 19.898 0.539 -24.651 1.00 83.12 73 GLU A O 1
ATOM 562 N N . GLY A 1 74 ? 18.942 -1.470 -24.914 1.00 84.94 74 GLY A N 1
ATOM 563 C CA . GLY A 1 74 ? 19.516 -2.064 -23.703 1.00 84.94 74 GLY A CA 1
ATOM 564 C C . GLY A 1 74 ? 18.741 -1.811 -22.401 1.00 84.94 74 GLY A C 1
ATOM 565 O O . GLY A 1 74 ? 19.084 -2.411 -21.384 1.00 84.94 74 GLY A O 1
ATOM 566 N N . ALA A 1 75 ? 17.669 -1.010 -22.402 1.00 89.06 75 ALA A N 1
ATOM 567 C CA . ALA A 1 75 ? 16.893 -0.730 -21.187 1.00 89.06 75 ALA A CA 1
ATOM 568 C C . ALA A 1 75 ? 15.809 -1.781 -20.855 1.00 89.06 75 ALA A C 1
ATOM 570 O O . ALA A 1 75 ? 15.225 -1.726 -19.771 1.00 89.06 75 ALA A O 1
ATOM 571 N N . ASN A 1 76 ? 15.557 -2.761 -21.738 1.00 87.69 76 ASN A N 1
ATOM 572 C CA . ASN A 1 76 ? 14.498 -3.774 -21.571 1.00 87.69 76 ASN A CA 1
ATOM 573 C C . ASN A 1 76 ? 14.551 -4.485 -20.214 1.00 87.69 76 ASN A C 1
ATOM 575 O O . ASN A 1 76 ? 13.537 -4.549 -19.526 1.00 87.69 76 ASN A O 1
ATOM 579 N N . LEU A 1 77 ? 15.736 -4.941 -19.791 1.00 90.25 77 LEU A N 1
ATOM 580 C CA . LEU A 1 77 ? 15.904 -5.646 -18.514 1.00 90.25 77 LEU A CA 1
ATOM 581 C C . LEU A 1 77 ? 15.513 -4.774 -17.313 1.00 90.25 77 LEU A C 1
ATOM 583 O O . LEU A 1 77 ? 14.895 -5.262 -16.372 1.00 90.25 77 LEU A O 1
ATOM 587 N N . GLY A 1 78 ? 15.839 -3.479 -17.352 1.00 91.88 78 GLY A N 1
ATOM 588 C CA . GLY A 1 78 ? 15.467 -2.544 -16.289 1.00 91.88 78 GLY A CA 1
ATOM 589 C C . GLY A 1 78 ? 13.958 -2.302 -16.226 1.00 91.88 78 GLY A C 1
ATOM 590 O O . GLY A 1 78 ? 13.395 -2.197 -15.139 1.00 91.88 78 GLY A O 1
ATOM 591 N N . ILE A 1 79 ? 13.284 -2.255 -17.380 1.00 91.31 79 ILE A N 1
ATOM 592 C CA . ILE A 1 79 ? 11.823 -2.117 -17.438 1.00 91.31 79 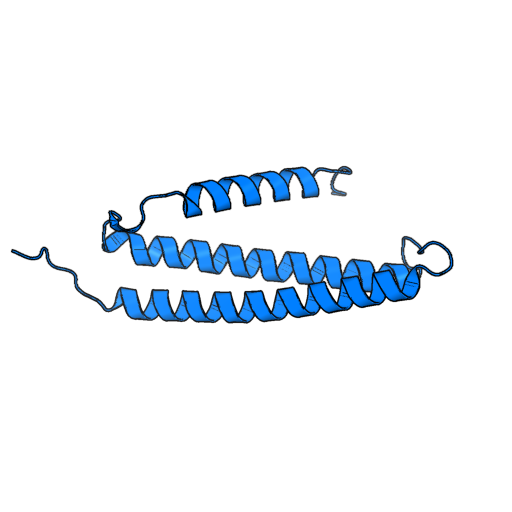ILE A CA 1
ATOM 593 C C . ILE A 1 79 ? 11.122 -3.397 -16.972 1.00 91.31 79 ILE A C 1
ATOM 595 O O . ILE A 1 79 ? 10.137 -3.314 -16.237 1.00 91.31 79 ILE A O 1
ATOM 599 N N . GLU A 1 80 ? 11.618 -4.566 -17.377 1.00 92.25 80 GLU A N 1
ATOM 600 C CA . GLU A 1 80 ? 11.089 -5.862 -16.943 1.00 92.25 80 GLU A CA 1
ATOM 601 C C . GLU A 1 80 ? 11.218 -6.042 -15.428 1.00 92.25 80 GLU A C 1
ATOM 603 O O . GLU A 1 80 ? 10.244 -6.422 -14.773 1.00 92.25 80 GLU A O 1
ATOM 608 N N . ASP A 1 81 ? 12.377 -5.701 -14.855 1.00 95.06 81 ASP A N 1
ATOM 609 C CA . ASP A 1 81 ? 12.562 -5.724 -13.404 1.00 95.06 81 ASP A CA 1
ATOM 610 C C . ASP A 1 81 ? 11.620 -4.729 -12.714 1.00 95.06 81 ASP A C 1
ATOM 612 O O . ASP A 1 81 ? 10.875 -5.119 -11.817 1.00 95.06 81 ASP A O 1
ATOM 616 N N . ALA A 1 82 ? 11.531 -3.478 -13.184 1.00 94.94 82 ALA A N 1
ATOM 617 C CA . ALA A 1 82 ? 10.599 -2.495 -12.622 1.00 94.94 82 ALA A CA 1
ATOM 618 C C . ALA A 1 82 ? 9.143 -3.001 -12.632 1.00 94.94 82 ALA A C 1
ATOM 620 O O . ALA A 1 82 ? 8.437 -2.896 -11.623 1.00 94.94 82 ALA A O 1
ATOM 621 N N . ALA A 1 83 ? 8.699 -3.607 -13.738 1.00 95.19 83 ALA A N 1
ATOM 622 C 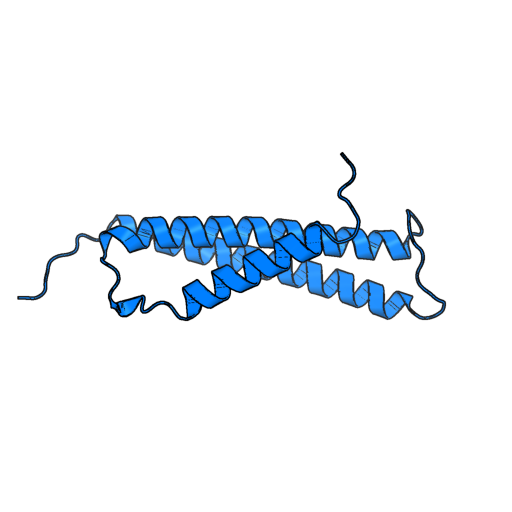CA . ALA A 1 83 ? 7.377 -4.215 -13.837 1.00 95.19 83 ALA A CA 1
ATOM 623 C C . ALA A 1 83 ? 7.182 -5.340 -12.809 1.00 95.19 83 ALA A C 1
ATOM 625 O O . ALA A 1 83 ? 6.143 -5.385 -12.137 1.00 95.19 83 ALA A O 1
ATOM 626 N N . ALA A 1 84 ? 8.169 -6.226 -12.658 1.00 96.44 84 ALA A N 1
ATOM 627 C CA . ALA A 1 84 ? 8.127 -7.331 -11.708 1.00 96.44 84 ALA A CA 1
ATOM 628 C C . ALA A 1 84 ? 8.088 -6.840 -10.250 1.00 96.44 84 ALA A C 1
ATOM 630 O O . ALA A 1 84 ? 7.257 -7.315 -9.468 1.00 96.44 84 ALA A O 1
ATOM 631 N N . GLN A 1 85 ? 8.911 -5.850 -9.893 1.00 98.19 85 GLN A N 1
ATOM 632 C CA . GLN A 1 85 ? 8.936 -5.260 -8.550 1.00 98.19 85 GLN A CA 1
ATOM 633 C C . GLN A 1 85 ? 7.611 -4.571 -8.205 1.00 98.19 85 GLN A C 1
ATOM 635 O O . GLN A 1 85 ? 7.081 -4.750 -7.109 1.00 98.19 85 GLN A O 1
ATOM 640 N N . LEU A 1 86 ? 7.019 -3.831 -9.146 1.00 98.00 86 LEU A N 1
ATOM 641 C CA . LEU A 1 86 ? 5.719 -3.183 -8.947 1.00 98.00 86 LEU A CA 1
ATOM 642 C C . LEU A 1 86 ? 4.582 -4.20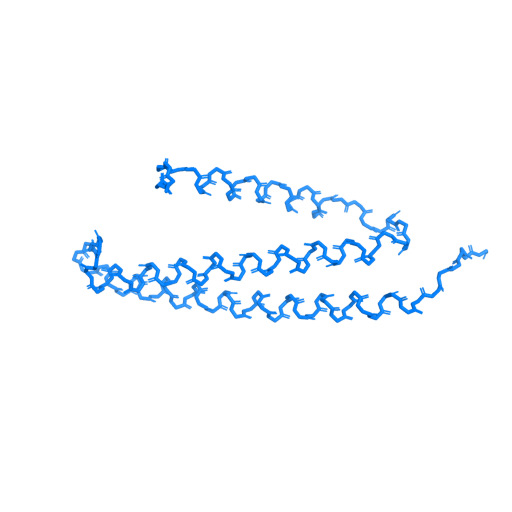1 -8.777 1.00 98.00 86 LEU A C 1
ATOM 644 O O . LEU A 1 86 ? 3.692 -4.008 -7.945 1.00 98.00 86 LEU A O 1
ATOM 648 N N . LEU A 1 87 ? 4.630 -5.321 -9.505 1.00 97.75 87 LEU A N 1
ATOM 649 C CA . LEU A 1 87 ? 3.677 -6.415 -9.317 1.00 97.75 87 LEU A CA 1
ATOM 650 C C . LEU A 1 87 ? 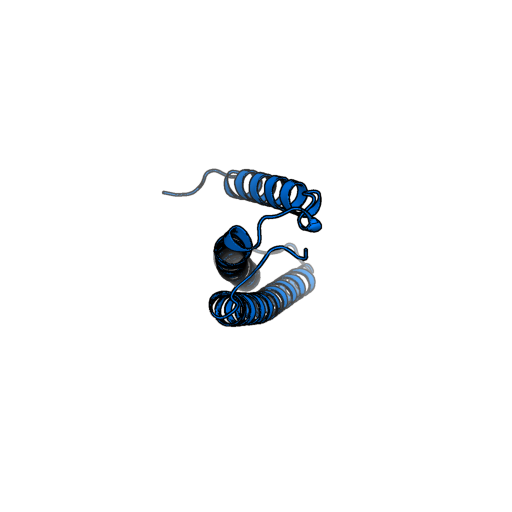3.845 -7.078 -7.944 1.00 97.75 87 LEU A C 1
ATOM 652 O O . LEU A 1 87 ? 2.855 -7.376 -7.272 1.00 97.75 87 LEU A O 1
ATOM 656 N N . ALA A 1 88 ? 5.088 -7.300 -7.513 1.00 98.00 88 ALA A N 1
ATOM 657 C CA . ALA A 1 88 ? 5.379 -7.812 -6.180 1.00 98.00 88 ALA A CA 1
ATOM 658 C C . ALA A 1 88 ? 4.857 -6.857 -5.095 1.00 98.00 88 ALA A C 1
ATOM 660 O O . ALA A 1 88 ? 4.165 -7.301 -4.178 1.00 98.00 88 ALA A O 1
ATOM 661 N N . ALA A 1 89 ? 5.089 -5.549 -5.242 1.00 98.06 89 ALA A N 1
ATOM 662 C CA . ALA A 1 89 ? 4.567 -4.526 -4.341 1.00 98.06 89 ALA A CA 1
ATOM 663 C C . ALA A 1 89 ? 3.035 -4.578 -4.243 1.00 98.06 89 ALA A C 1
ATOM 665 O O . ALA A 1 89 ? 2.501 -4.600 -3.137 1.00 98.06 89 ALA A O 1
ATOM 666 N N . SER A 1 90 ? 2.325 -4.699 -5.371 1.00 98.00 90 SER A N 1
ATOM 667 C CA . SER A 1 90 ? 0.862 -4.846 -5.381 1.00 98.00 90 SER A CA 1
ATOM 668 C C . SER A 1 90 ? 0.394 -6.045 -4.542 1.00 98.00 90 SER A C 1
ATOM 670 O O . SER A 1 90 ? -0.527 -5.928 -3.729 1.00 98.00 90 SER A O 1
ATOM 672 N N . ARG A 1 91 ? 1.077 -7.193 -4.649 1.00 97.56 91 ARG A N 1
ATOM 673 C CA . ARG A 1 91 ? 0.769 -8.394 -3.850 1.00 97.56 91 ARG A CA 1
ATOM 674 C C . ARG A 1 91 ? 1.017 -8.177 -2.357 1.00 97.56 91 ARG A C 1
ATOM 676 O O . ARG A 1 91 ? 0.162 -8.533 -1.549 1.00 97.56 91 ARG A O 1
ATOM 683 N N . PHE A 1 92 ? 2.145 -7.569 -1.990 1.00 98.00 92 PHE A N 1
ATOM 684 C CA . PHE A 1 92 ? 2.448 -7.252 -0.591 1.00 98.00 92 PHE A CA 1
ATOM 685 C C . PHE A 1 92 ? 1.428 -6.287 0.011 1.00 98.00 92 PHE A C 1
ATOM 687 O O . PHE A 1 92 ? 0.950 -6.506 1.123 1.00 98.00 92 PHE A O 1
ATOM 694 N N . VAL A 1 93 ? 1.044 -5.254 -0.737 1.00 97.12 93 VAL A N 1
ATOM 695 C CA . VAL A 1 93 ? 0.030 -4.289 -0.307 1.00 97.12 93 VAL A CA 1
ATOM 696 C C . VAL A 1 93 ? -1.338 -4.961 -0.149 1.00 97.12 93 VAL A C 1
ATOM 698 O O . VAL A 1 93 ? -2.044 -4.667 0.813 1.00 97.12 93 VAL A O 1
ATOM 701 N N . SER A 1 94 ? -1.695 -5.915 -1.017 1.00 97.31 94 SER A N 1
ATOM 702 C CA . SER A 1 94 ? -2.915 -6.719 -0.850 1.00 97.31 94 SER A CA 1
ATOM 703 C C . SER A 1 94 ? -2.908 -7.501 0.468 1.00 97.31 94 SER A C 1
ATOM 705 O O . SER A 1 94 ? -3.884 -7.454 1.211 1.00 97.31 94 SER A O 1
ATOM 707 N N . ALA A 1 95 ? -1.796 -8.166 0.795 1.00 97.88 95 ALA A N 1
ATOM 708 C CA . ALA A 1 95 ? -1.665 -8.895 2.056 1.00 97.88 95 ALA A CA 1
ATOM 709 C C . ALA A 1 95 ? -1.738 -7.958 3.277 1.00 97.88 95 ALA A C 1
ATOM 711 O O . ALA A 1 95 ? -2.400 -8.274 4.266 1.00 97.88 95 ALA A O 1
ATOM 712 N N . ALA A 1 96 ? -1.110 -6.779 3.200 1.00 97.88 96 ALA A N 1
ATOM 713 C CA . ALA A 1 96 ? -1.196 -5.763 4.246 1.00 97.88 96 ALA A CA 1
ATOM 714 C C . ALA A 1 96 ? -2.638 -5.267 4.440 1.00 97.88 96 ALA A C 1
ATOM 716 O O . ALA A 1 96 ? -3.107 -5.163 5.573 1.00 97.88 96 ALA A O 1
ATOM 717 N N . ARG A 1 97 ? -3.365 -5.016 3.344 1.00 97.44 97 ARG A N 1
ATOM 718 C CA . ARG A 1 97 ? -4.775 -4.609 3.373 1.00 97.44 97 ARG A CA 1
ATOM 719 C C . ARG A 1 97 ? -5.635 -5.642 4.096 1.00 97.44 97 ARG A C 1
ATOM 721 O O . ARG A 1 97 ? -6.459 -5.269 4.930 1.00 97.44 97 ARG A O 1
ATOM 728 N N . ASP A 1 98 ? -5.437 -6.924 3.803 1.00 97.38 98 ASP A N 1
ATOM 729 C CA . ASP A 1 98 ? -6.211 -8.004 4.420 1.00 97.38 98 ASP A CA 1
ATOM 730 C C . ASP A 1 98 ? -5.912 -8.139 5.917 1.00 97.38 98 ASP A C 1
ATOM 732 O O . ASP A 1 98 ? -6.834 -8.303 6.718 1.00 97.38 98 ASP A O 1
ATOM 736 N N . ALA A 1 99 ? -4.649 -7.974 6.317 1.00 97.81 99 ALA A N 1
ATOM 737 C CA . ALA A 1 99 ? -4.266 -7.946 7.725 1.00 97.81 99 ALA A CA 1
ATOM 738 C C . ALA A 1 99 ? -4.921 -6.775 8.485 1.00 97.81 99 ALA A C 1
ATOM 740 O O . ALA A 1 99 ? -5.429 -6.965 9.593 1.00 97.81 99 ALA A O 1
ATOM 741 N N . VAL A 1 100 ? -4.966 -5.578 7.888 1.00 97.06 100 VAL A N 1
ATOM 742 C CA . VAL A 1 100 ? -5.619 -4.407 8.499 1.00 97.06 100 VAL A CA 1
ATOM 743 C C . VAL A 1 100 ? -7.133 -4.609 8.606 1.00 97.06 100 VAL A C 1
ATOM 745 O O . VAL A 1 100 ? -7.701 -4.354 9.666 1.00 97.06 100 VAL A O 1
ATOM 748 N N . ALA A 1 101 ? -7.789 -5.135 7.570 1.00 94.81 101 ALA A N 1
ATOM 749 C CA . ALA A 1 101 ? -9.226 -5.426 7.604 1.00 94.81 101 ALA A CA 1
ATOM 750 C C . ALA A 1 101 ? -9.588 -6.497 8.658 1.00 94.81 101 ALA A C 1
ATOM 752 O O . ALA A 1 101 ? -10.623 -6.412 9.330 1.00 94.81 101 ALA A O 1
ATOM 753 N N . ALA A 1 102 ? -8.720 -7.495 8.851 1.00 95.00 102 ALA A N 1
ATOM 754 C CA . ALA A 1 102 ? -8.874 -8.476 9.923 1.00 95.00 102 ALA A CA 1
ATOM 755 C C . ALA A 1 102 ? -8.749 -7.821 11.312 1.00 95.00 102 ALA A C 1
ATOM 757 O O . ALA A 1 102 ? -9.571 -8.085 12.194 1.00 95.00 102 ALA A O 1
ATOM 758 N N . ALA A 1 103 ? -7.778 -6.921 11.499 1.00 94.06 103 ALA A N 1
ATOM 759 C CA . ALA A 1 103 ? -7.619 -6.160 12.739 1.00 94.06 103 ALA A CA 1
ATOM 760 C C . ALA A 1 103 ? -8.815 -5.228 13.011 1.00 94.06 103 ALA A C 1
ATOM 762 O O . ALA A 1 103 ? -9.311 -5.160 14.138 1.00 94.06 103 ALA A O 1
ATOM 763 N N . GLU A 1 104 ? -9.337 -4.555 11.984 1.00 93.00 104 GLU A N 1
ATOM 764 C CA . GLU A 1 104 ? -10.562 -3.756 12.066 1.00 93.00 104 GLU A CA 1
ATOM 765 C C . GLU A 1 104 ? -11.739 -4.610 12.567 1.00 93.00 104 GLU A C 1
ATOM 767 O O . GLU A 1 104 ? -12.427 -4.252 13.524 1.00 93.00 104 GLU A O 1
ATOM 772 N N . THR A 1 105 ? -11.936 -5.787 11.972 1.00 91.94 105 THR A N 1
ATOM 773 C CA . THR A 1 105 ? -13.012 -6.709 12.362 1.00 91.94 105 THR A CA 1
ATOM 774 C C . THR A 1 105 ? -12.863 -7.164 13.814 1.00 91.94 105 THR A C 1
ATOM 776 O O . THR A 1 105 ? -13.835 -7.149 14.570 1.00 91.94 105 THR A O 1
ATOM 779 N N . ALA A 1 106 ? -11.644 -7.514 14.233 1.00 90.56 106 ALA A N 1
ATOM 780 C CA . ALA A 1 106 ? -11.370 -7.928 15.604 1.00 90.56 106 ALA A CA 1
ATOM 781 C C . ALA A 1 106 ? -11.645 -6.795 16.610 1.00 90.56 106 ALA A C 1
ATOM 783 O O . ALA A 1 106 ? -12.316 -7.011 17.623 1.00 90.56 106 ALA A O 1
ATOM 784 N N . THR A 1 107 ? -11.195 -5.570 16.318 1.00 86.56 107 THR A N 1
ATOM 785 C CA . THR A 1 107 ? -11.333 -4.414 17.225 1.00 86.56 107 THR A CA 1
ATOM 786 C C . THR A 1 107 ? -12.781 -3.965 17.416 1.00 86.56 107 THR A C 1
ATOM 788 O O . THR A 1 107 ? -13.130 -3.537 18.517 1.00 86.56 107 THR A O 1
ATOM 791 N N . ARG A 1 108 ? -13.658 -4.144 16.418 1.00 84.88 108 ARG A N 1
ATOM 792 C CA . ARG A 1 108 ? -15.106 -3.865 16.536 1.00 84.88 108 ARG A CA 1
ATOM 793 C C . ARG A 1 108 ? -15.812 -4.694 17.615 1.00 84.88 108 ARG A C 1
ATOM 795 O O . ARG A 1 108 ? -16.874 -4.296 18.086 1.00 84.88 108 ARG A O 1
ATOM 802 N N . THR A 1 109 ? -15.245 -5.831 18.019 1.00 85.25 109 THR A N 1
ATOM 803 C CA . THR A 1 109 ? -15.828 -6.690 19.067 1.00 85.25 109 THR A CA 1
ATOM 804 C C . THR A 1 109 ? -15.385 -6.306 20.483 1.00 85.25 109 THR A C 1
ATOM 806 O O . THR A 1 109 ? -15.969 -6.767 21.466 1.00 85.25 109 THR A O 1
ATOM 809 N N . VAL A 1 110 ? -14.377 -5.436 20.614 1.00 87.38 110 VAL A N 1
ATOM 810 C CA . VAL A 1 110 ? -13.794 -5.061 21.905 1.00 87.38 110 VAL A CA 1
ATOM 811 C C . VAL A 1 110 ? -14.601 -3.940 22.558 1.00 87.38 110 VAL A C 1
ATOM 813 O O . VAL A 1 110 ? -14.789 -2.865 21.991 1.00 87.38 110 VAL A O 1
ATOM 816 N N . ARG A 1 111 ? -15.038 -4.164 23.802 1.00 85.06 111 ARG A N 1
ATOM 817 C CA . ARG A 1 111 ? -15.619 -3.117 24.654 1.00 85.06 111 ARG A CA 1
ATOM 818 C C . ARG A 1 111 ? -14.541 -2.515 25.542 1.00 85.06 111 ARG A C 1
ATOM 820 O O . ARG A 1 111 ? -13.984 -3.192 26.404 1.00 85.06 111 ARG A O 1
ATOM 827 N N . TRP A 1 112 ? -14.282 -1.230 25.354 1.00 85.38 112 TRP A N 1
ATOM 828 C CA . TRP A 1 112 ? -13.270 -0.499 26.104 1.00 85.38 112 TRP A CA 1
ATOM 829 C C . TRP A 1 112 ? -13.878 0.158 27.344 1.00 85.38 112 TRP A C 1
ATOM 831 O O . TRP A 1 112 ? -14.979 0.702 27.300 1.00 85.38 112 TRP A O 1
ATOM 841 N N . LYS A 1 113 ? -13.143 0.132 28.456 1.00 86.38 113 LYS A N 1
ATOM 842 C CA . LYS A 1 113 ? -13.445 0.901 29.670 1.00 86.38 113 LYS A CA 1
ATOM 843 C C . LYS A 1 113 ? -12.195 1.656 30.100 1.00 86.38 113 LYS A C 1
ATOM 845 O O . LYS A 1 113 ? -11.086 1.166 29.880 1.00 86.38 113 LYS A O 1
ATOM 850 N N . ARG A 1 114 ? -12.353 2.828 30.723 1.00 82.12 114 ARG A N 1
ATOM 851 C CA . ARG A 1 114 ? -11.206 3.505 31.342 1.00 82.12 114 ARG A CA 1
ATOM 852 C C . ARG A 1 114 ? -10.639 2.612 32.443 1.00 82.12 114 ARG A C 1
ATOM 854 O O . ARG A 1 114 ? -11.385 1.978 33.189 1.00 82.12 114 ARG A O 1
ATOM 861 N N . ARG A 1 115 ? -9.313 2.546 32.512 1.00 81.69 115 ARG A N 1
ATOM 862 C CA . ARG A 1 115 ? -8.617 1.913 33.630 1.00 81.69 115 ARG A CA 1
ATOM 863 C C . ARG A 1 115 ? -8.746 2.879 34.815 1.00 81.69 115 ARG A C 1
ATOM 865 O O . ARG A 1 115 ? -8.296 4.016 34.692 1.00 81.69 115 ARG A O 1
ATOM 872 N N . HIS A 1 116 ? -9.474 2.463 35.850 1.00 65.94 116 HIS A N 1
ATOM 873 C CA . HIS A 1 116 ? -9.577 3.184 37.123 1.00 65.94 116 HIS A CA 1
ATOM 874 C C . HIS A 1 116 ? -8.299 2.997 37.935 1.00 65.94 116 HIS A C 1
ATOM 876 O O . HIS A 1 116 ? -7.707 1.896 37.821 1.00 65.94 116 HIS A O 1
#

Secondary structure (DSSP, 8-state):
-PPPTTHHHHHHHHHHHHHHHHHHS-GGGS-GGGHHHHHHHHHHHHHHHHHHHHHHHHHHHHHHTTSS--PPTT-HHHHHHHHHHHHHHHHHHHHHHHHHHHHHHHHTTPPP----

Organism: Brevibacterium linens (NCBI:txid1703)